Protein AF-A0AAI8MHH3-F1 (afdb_monomer)

Structure (mmCIF, N/CA/C/O backbone):
data_AF-A0AAI8MHH3-F1
#
_entry.id   AF-A0AAI8MHH3-F1
#
loop_
_atom_site.group_PDB
_atom_site.id
_atom_site.type_symbol
_atom_site.label_atom_id
_atom_site.label_alt_id
_atom_site.label_comp_id
_atom_site.label_asym_id
_atom_site.label_entity_id
_atom_site.label_seq_id
_atom_site.pdbx_PDB_ins_code
_atom_site.Cartn_x
_atom_site.Cartn_y
_atom_site.Cartn_z
_atom_site.occupancy
_atom_site.B_iso_or_equiv
_atom_site.auth_seq_id
_atom_site.auth_comp_id
_atom_site.auth_asym_id
_atom_site.auth_atom_id
_atom_site.pdbx_PDB_model_num
ATOM 1 N N . MET A 1 1 ? -25.253 -2.121 7.737 1.00 62.31 1 MET A N 1
ATOM 2 C CA . MET A 1 1 ? -24.978 -0.733 7.281 1.00 62.31 1 MET A CA 1
ATOM 3 C C . MET A 1 1 ? -23.595 -0.193 7.660 1.00 62.31 1 MET A C 1
ATOM 5 O O . MET A 1 1 ? -22.975 0.413 6.798 1.00 62.31 1 MET A O 1
ATOM 9 N N . GLN A 1 2 ? -23.085 -0.382 8.887 1.00 77.31 2 GLN A N 1
ATOM 10 C CA . GLN A 1 2 ? -21.772 0.170 9.292 1.00 77.31 2 GLN A CA 1
ATOM 11 C C . GLN A 1 2 ? -20.592 -0.365 8.458 1.00 77.31 2 GLN A C 1
ATOM 13 O O . GLN A 1 2 ? -19.696 0.397 8.117 1.00 77.31 2 GLN A O 1
ATOM 18 N N . LEU A 1 3 ? -20.639 -1.639 8.055 1.00 78.00 3 LEU A N 1
ATOM 19 C CA . LEU A 1 3 ? -19.579 -2.285 7.273 1.00 78.00 3 LEU A CA 1
ATOM 20 C C . LEU A 1 3 ? -19.432 -1.720 5.851 1.00 78.00 3 LEU A C 1
ATOM 22 O O . LEU A 1 3 ? -18.322 -1.456 5.417 1.00 78.00 3 LEU A O 1
ATOM 26 N N . ILE A 1 4 ? -20.544 -1.475 5.149 1.00 84.88 4 ILE A N 1
ATOM 27 C CA . ILE A 1 4 ? -20.525 -0.879 3.799 1.00 84.88 4 ILE A CA 1
ATOM 28 C C . ILE A 1 4 ? -19.966 0.547 3.864 1.00 84.88 4 ILE A C 1
ATOM 30 O O . ILE A 1 4 ? -19.094 0.905 3.080 1.00 84.88 4 ILE A O 1
ATOM 34 N N . LYS A 1 5 ? -20.400 1.338 4.858 1.00 86.38 5 LYS A N 1
ATOM 35 C CA . LYS A 1 5 ? -19.846 2.679 5.106 1.00 86.38 5 LYS A CA 1
ATOM 36 C C . LYS A 1 5 ? -18.343 2.622 5.392 1.00 86.38 5 LYS A C 1
ATOM 38 O O . LYS A 1 5 ? -17.602 3.448 4.870 1.00 86.38 5 LYS A O 1
ATOM 43 N N . TYR A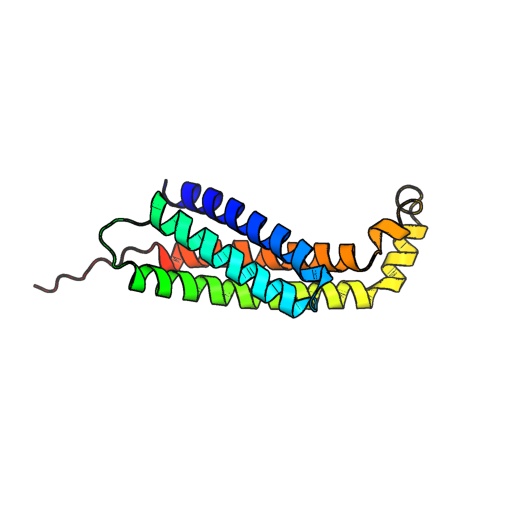 1 6 ? -17.903 1.636 6.176 1.00 87.44 6 TYR A N 1
ATOM 44 C CA . TYR A 1 6 ? -16.486 1.403 6.445 1.00 87.44 6 TYR A CA 1
ATOM 45 C C . TYR A 1 6 ? -15.699 1.083 5.184 1.00 87.44 6 TYR A C 1
ATOM 47 O O . TYR A 1 6 ? -14.675 1.710 4.957 1.00 87.44 6 TYR A O 1
ATOM 55 N N . VAL A 1 7 ? -16.192 0.180 4.337 1.00 90.62 7 VAL A N 1
ATOM 56 C CA . VAL A 1 7 ? -15.526 -0.158 3.075 1.00 90.62 7 VAL A CA 1
ATOM 57 C C . VAL A 1 7 ? -15.359 1.084 2.197 1.00 90.62 7 VAL A C 1
ATOM 59 O O . VAL A 1 7 ? -14.252 1.334 1.733 1.00 90.62 7 VAL A O 1
ATOM 62 N N . CYS A 1 8 ? -16.393 1.920 2.039 1.00 92.75 8 CYS A N 1
ATOM 63 C CA . CYS A 1 8 ? -16.281 3.160 1.260 1.00 92.75 8 CYS A CA 1
ATOM 64 C C . CYS A 1 8 ? -15.239 4.134 1.838 1.00 92.75 8 CYS A C 1
ATOM 66 O O . CYS A 1 8 ? -14.432 4.696 1.100 1.00 92.75 8 CYS A O 1
ATOM 68 N N . VAL A 1 9 ? -15.236 4.320 3.160 1.00 93.62 9 VAL A N 1
ATOM 69 C CA . VAL A 1 9 ? -14.263 5.180 3.851 1.00 93.62 9 VAL A CA 1
ATOM 70 C C . VAL A 1 9 ? -12.839 4.632 3.718 1.00 93.62 9 VAL A C 1
ATOM 72 O O . VAL A 1 9 ? -11.907 5.382 3.427 1.00 93.62 9 VAL A O 1
ATOM 75 N N . ALA A 1 10 ? -12.672 3.322 3.877 1.00 93.38 10 ALA A N 1
ATOM 76 C CA . ALA A 1 10 ? -11.386 2.655 3.767 1.00 93.38 10 ALA A CA 1
ATOM 77 C C . ALA A 1 10 ? -10.847 2.704 2.327 1.00 93.38 10 ALA A C 1
ATOM 79 O O . ALA A 1 10 ? -9.644 2.865 2.147 1.00 93.38 10 ALA A O 1
ATOM 80 N N . PHE A 1 11 ? -11.712 2.642 1.308 1.00 95.06 11 PHE A N 1
ATOM 81 C CA . PHE A 1 11 ? -11.315 2.862 -0.087 1.00 95.06 11 PHE A CA 1
ATOM 82 C C . PHE A 1 11 ? -10.775 4.275 -0.317 1.00 95.06 11 PHE A C 1
ATOM 84 O O . PHE A 1 11 ? -9.732 4.433 -0.944 1.00 95.06 11 PHE A O 1
ATOM 91 N N . LEU A 1 12 ? -11.428 5.305 0.229 1.00 96.25 12 LEU A N 1
ATOM 92 C CA . LEU A 1 12 ? -10.924 6.676 0.125 1.00 96.25 12 LEU A CA 1
ATOM 93 C C . LEU A 1 12 ? -9.550 6.824 0.799 1.00 96.25 12 LEU A C 1
ATOM 95 O O . LEU A 1 12 ? -8.634 7.418 0.233 1.00 96.25 12 LEU A O 1
ATOM 99 N N . ALA A 1 13 ? -9.376 6.228 1.978 1.00 96.69 13 ALA A N 1
ATOM 100 C CA . ALA A 1 13 ? -8.088 6.195 2.662 1.00 96.69 13 ALA A CA 1
ATOM 101 C C . ALA A 1 13 ? -7.008 5.415 1.889 1.00 96.69 13 ALA A C 1
ATOM 103 O O . ALA A 1 13 ? -5.839 5.800 1.902 1.00 96.69 13 ALA A O 1
ATOM 104 N N . LEU A 1 14 ? -7.393 4.344 1.191 1.00 96.12 14 LEU A N 1
ATOM 105 C CA . LEU A 1 14 ? -6.512 3.586 0.306 1.00 96.12 14 LEU A CA 1
ATOM 106 C C . LEU A 1 14 ? -6.024 4.451 -0.863 1.00 96.12 14 LEU A C 1
ATOM 108 O O . LEU A 1 14 ? -4.837 4.420 -1.170 1.00 96.12 14 LEU A O 1
ATOM 112 N N . PHE A 1 15 ? -6.880 5.286 -1.458 1.00 96.94 15 PHE A N 1
ATOM 113 C CA . PHE A 1 15 ? -6.437 6.249 -2.473 1.00 96.94 15 PHE A CA 1
ATOM 114 C C . PHE A 1 15 ? -5.450 7.271 -1.915 1.00 96.94 15 PHE A C 1
ATOM 116 O O . PHE A 1 15 ? -4.426 7.526 -2.545 1.00 96.94 15 PHE A O 1
ATOM 123 N N . VAL A 1 16 ? -5.708 7.813 -0.719 1.00 97.94 16 VAL A N 1
ATOM 124 C CA . VAL A 1 16 ? -4.757 8.719 -0.056 1.00 97.94 16 VAL A CA 1
ATOM 125 C C . VAL A 1 16 ? -3.408 8.035 0.137 1.00 97.94 16 VAL A C 1
ATOM 127 O O . VAL A 1 16 ? -2.384 8.650 -0.140 1.00 97.94 16 VAL A O 1
ATOM 130 N N . ASN A 1 17 ? -3.395 6.768 0.551 1.00 98.00 17 ASN A N 1
ATOM 131 C CA . ASN A 1 17 ? -2.176 5.974 0.677 1.00 98.00 17 ASN A CA 1
ATOM 132 C C . ASN A 1 17 ? -1.450 5.844 -0.677 1.00 98.00 17 ASN A C 1
ATOM 134 O O . ASN A 1 17 ? -0.311 6.288 -0.795 1.00 98.00 17 ASN A O 1
ATOM 138 N N . LEU A 1 18 ? -2.122 5.354 -1.726 1.00 97.50 18 LEU A N 1
ATOM 139 C CA . LEU A 1 18 ? -1.513 5.169 -3.052 1.00 97.50 18 LEU A CA 1
ATOM 140 C C . LEU A 1 18 ? -0.933 6.473 -3.626 1.00 97.50 18 LEU A C 1
ATOM 142 O O . LEU A 1 18 ? 0.201 6.492 -4.111 1.00 97.50 18 LEU A O 1
ATOM 146 N N . ILE A 1 19 ? -1.693 7.568 -3.543 1.00 97.81 19 ILE A N 1
ATOM 147 C CA . ILE A 1 19 ? -1.274 8.888 -4.032 1.00 97.81 19 ILE A CA 1
ATOM 148 C C . ILE A 1 19 ? -0.091 9.398 -3.208 1.00 97.81 19 ILE A C 1
ATOM 150 O O . ILE A 1 19 ? 0.921 9.818 -3.767 1.00 97.81 19 ILE A O 1
ATOM 154 N N . SER A 1 20 ? -0.177 9.306 -1.879 1.00 98.00 20 SER A N 1
ATOM 155 C CA . SER A 1 20 ? 0.906 9.729 -0.985 1.00 98.00 20 SER A CA 1
ATOM 156 C C . SER A 1 20 ? 2.190 8.957 -1.276 1.00 98.00 20 SER A C 1
ATOM 158 O O . SER A 1 20 ? 3.259 9.557 -1.365 1.00 98.00 20 SER A O 1
ATOM 160 N N . ARG A 1 21 ? 2.103 7.638 -1.498 1.00 97.62 21 ARG A N 1
ATOM 161 C CA . ARG A 1 21 ? 3.260 6.805 -1.841 1.00 97.62 21 ARG A CA 1
ATOM 162 C C . ARG A 1 21 ? 3.886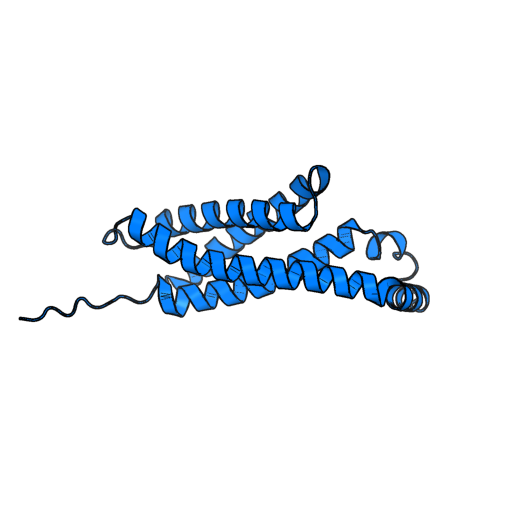 7.226 -3.164 1.00 97.62 21 ARG A C 1
ATOM 164 O O . ARG A 1 21 ? 5.111 7.257 -3.258 1.00 97.62 21 ARG A O 1
ATOM 171 N N . HIS A 1 22 ? 3.071 7.547 -4.171 1.00 96.00 22 HIS A N 1
ATOM 172 C CA . HIS A 1 22 ? 3.565 8.034 -5.458 1.00 96.00 22 HIS A CA 1
ATOM 173 C C . HIS A 1 22 ? 4.425 9.295 -5.281 1.00 96.00 22 HIS A C 1
ATOM 175 O O . HIS A 1 22 ? 5.578 9.296 -5.706 1.00 96.00 22 HIS A O 1
ATOM 181 N N . PHE A 1 23 ? 3.930 10.307 -4.562 1.00 97.06 23 PHE A N 1
ATOM 182 C CA . PHE A 1 23 ? 4.698 11.529 -4.292 1.00 97.06 23 PHE A CA 1
ATOM 183 C C . PHE A 1 23 ? 5.936 11.281 -3.419 1.00 97.06 23 PHE A C 1
ATOM 185 O O . PHE A 1 23 ? 7.019 11.777 -3.716 1.00 97.06 23 PHE A O 1
ATOM 192 N N . LEU A 1 24 ? 5.817 10.468 -2.369 1.00 97.00 24 LEU A N 1
ATOM 193 C CA . LEU A 1 24 ? 6.947 10.133 -1.497 1.00 97.00 24 LEU A CA 1
ATOM 194 C C . LEU A 1 24 ? 8.059 9.386 -2.241 1.00 97.00 24 LEU A C 1
ATOM 196 O O . LEU A 1 24 ? 9.230 9.522 -1.893 1.00 97.00 24 LEU A O 1
ATOM 200 N N . SER A 1 25 ? 7.720 8.636 -3.292 1.00 95.44 25 SER A N 1
ATOM 201 C CA . SER A 1 25 ? 8.696 7.879 -4.081 1.00 95.44 25 SER A CA 1
ATOM 202 C C . SER A 1 25 ? 9.729 8.746 -4.812 1.00 95.44 25 SER A C 1
ATOM 204 O O . SER A 1 25 ? 10.717 8.198 -5.306 1.00 95.44 25 SER A O 1
ATOM 206 N N . PHE A 1 26 ? 9.516 10.064 -4.896 1.00 95.19 26 PHE A N 1
ATOM 207 C CA . PHE A 1 26 ? 10.491 11.011 -5.442 1.00 95.19 26 PHE A CA 1
ATOM 208 C C . PHE A 1 26 ? 11.567 11.421 -4.431 1.00 95.19 26 PHE A C 1
ATOM 210 O O . PHE A 1 26 ? 12.632 11.871 -4.838 1.00 95.19 26 PHE A O 1
ATOM 217 N N . TYR A 1 27 ? 11.310 11.255 -3.131 1.00 97.00 27 TYR A N 1
ATOM 218 C CA . TYR A 1 27 ? 12.161 11.804 -2.071 1.00 97.00 27 TYR A CA 1
ATOM 219 C C . TYR A 1 27 ? 12.809 10.733 -1.194 1.00 97.00 27 TYR A C 1
ATOM 221 O O . TYR A 1 27 ? 13.882 10.961 -0.643 1.00 97.00 27 TYR A O 1
ATOM 229 N N . ILE A 1 28 ? 12.161 9.577 -1.030 1.00 97.12 28 ILE A N 1
ATOM 230 C CA . ILE A 1 28 ? 12.587 8.542 -0.079 1.00 97.12 28 ILE A CA 1
ATOM 231 C C . ILE A 1 28 ? 12.525 7.133 -0.677 1.00 97.12 28 ILE A C 1
ATOM 233 O O . ILE A 1 28 ? 11.923 6.899 -1.727 1.00 97.12 28 ILE A O 1
ATOM 237 N N . SER A 1 29 ? 13.154 6.179 0.016 1.00 97.25 29 SER A N 1
ATOM 238 C CA . SER A 1 29 ? 13.214 4.774 -0.399 1.00 97.25 29 SER A CA 1
ATOM 239 C C . SER A 1 29 ? 11.832 4.114 -0.457 1.00 97.25 29 SER A C 1
ATOM 241 O O . SER A 1 29 ? 10.883 4.544 0.205 1.00 97.25 29 SER A O 1
ATOM 243 N N . PHE A 1 30 ? 11.731 3.023 -1.226 1.00 97.06 30 PHE A N 1
ATOM 244 C CA . PHE A 1 30 ? 10.492 2.265 -1.408 1.00 97.06 30 PHE A CA 1
ATOM 245 C C . PHE A 1 30 ? 9.825 1.917 -0.070 1.00 97.06 30 PHE A C 1
ATOM 247 O O . PHE A 1 30 ? 8.707 2.361 0.184 1.00 97.06 30 PHE A O 1
ATOM 254 N N . SER A 1 31 ? 10.528 1.215 0.819 1.00 97.38 31 SER A N 1
ATOM 255 C CA . SER A 1 31 ? 9.986 0.772 2.109 1.00 97.38 31 SER A CA 1
ATOM 256 C C . SER A 1 31 ? 9.520 1.939 2.982 1.00 97.38 31 SER A C 1
ATOM 258 O O . SER A 1 31 ? 8.401 1.912 3.493 1.00 97.38 31 SER A O 1
ATOM 260 N N . SER A 1 32 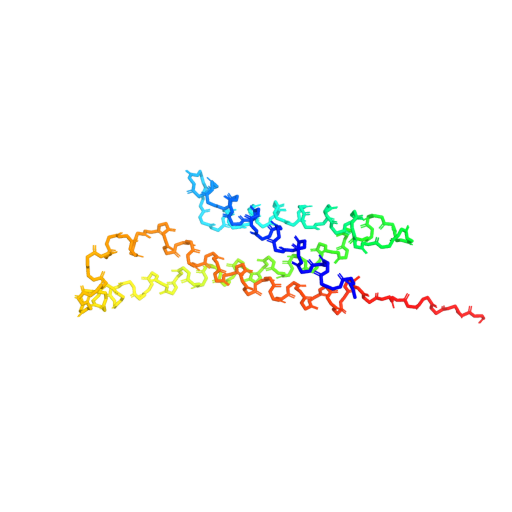? 10.324 3.002 3.098 1.00 97.56 32 SER A N 1
ATOM 261 C CA . SER A 1 32 ? 9.953 4.194 3.869 1.00 97.56 32 SER A CA 1
ATOM 262 C C . SER A 1 32 ? 8.734 4.900 3.271 1.00 97.56 32 SER A C 1
ATOM 264 O O . SER A 1 32 ? 7.847 5.323 4.012 1.00 97.56 32 SER A O 1
ATOM 266 N N . SER A 1 33 ? 8.638 4.968 1.936 1.00 97.81 33 SER A N 1
ATOM 267 C CA . SER A 1 33 ? 7.474 5.536 1.245 1.00 97.81 33 SER A CA 1
ATOM 268 C C . SER A 1 33 ? 6.191 4.756 1.533 1.00 97.81 33 SER A C 1
ATOM 270 O O . SER A 1 33 ? 5.160 5.375 1.780 1.00 97.81 33 SER A O 1
ATOM 272 N N . VAL A 1 34 ? 6.257 3.419 1.582 1.00 98.00 34 VAL A N 1
ATOM 273 C CA . VAL A 1 34 ? 5.111 2.558 1.917 1.00 98.00 34 VAL A CA 1
ATOM 274 C C . VAL A 1 34 ? 4.652 2.801 3.355 1.00 98.00 34 VAL A C 1
ATOM 276 O O . VAL A 1 34 ? 3.457 2.968 3.591 1.00 98.00 34 VAL A O 1
ATOM 279 N N . ILE A 1 35 ? 5.588 2.864 4.308 1.00 98.38 35 ILE A N 1
ATOM 280 C CA . ILE A 1 35 ? 5.272 3.079 5.728 1.00 98.38 35 ILE A CA 1
ATOM 281 C C . ILE A 1 35 ? 4.588 4.435 5.932 1.00 98.38 35 ILE A C 1
ATOM 283 O O . ILE A 1 35 ? 3.507 4.499 6.516 1.00 98.38 35 ILE A O 1
ATOM 287 N N . ILE A 1 36 ? 5.184 5.518 5.426 1.00 98.25 36 ILE A N 1
ATOM 288 C CA . ILE A 1 36 ? 4.656 6.874 5.631 1.00 98.25 36 ILE A CA 1
ATOM 289 C C . ILE A 1 36 ? 3.308 7.048 4.920 1.00 98.25 36 ILE A C 1
ATOM 291 O O . ILE A 1 36 ? 2.366 7.571 5.515 1.00 98.25 36 ILE A O 1
ATOM 295 N N . ALA A 1 37 ? 3.175 6.559 3.685 1.00 98.06 37 ALA A N 1
ATOM 296 C CA . ALA A 1 37 ? 1.913 6.608 2.950 1.00 98.06 37 ALA A CA 1
ATOM 297 C C . ALA A 1 37 ? 0.780 5.866 3.671 1.00 98.06 37 ALA A C 1
ATOM 299 O O . ALA A 1 37 ? -0.355 6.346 3.731 1.00 98.06 37 ALA A O 1
ATOM 300 N N . TYR A 1 38 ? 1.094 4.722 4.276 1.00 97.94 38 TYR A N 1
ATOM 301 C CA . TYR A 1 38 ? 0.135 3.968 5.065 1.00 97.94 38 TYR A CA 1
ATOM 302 C C . TYR A 1 38 ? -0.280 4.702 6.336 1.00 97.94 38 TYR A C 1
ATOM 304 O O . TYR A 1 38 ? -1.467 4.729 6.653 1.00 97.94 38 TYR A O 1
ATOM 312 N N . ILE A 1 39 ? 0.660 5.336 7.041 1.00 98.00 39 ILE A N 1
ATOM 313 C CA . ILE A 1 39 ? 0.347 6.154 8.219 1.00 98.00 39 ILE A CA 1
ATOM 314 C C . ILE A 1 39 ? -0.606 7.298 7.840 1.00 98.00 39 ILE A C 1
ATOM 316 O O . ILE A 1 39 ? -1.606 7.512 8.527 1.00 98.00 39 ILE A O 1
ATOM 320 N N . LEU A 1 40 ? -0.361 7.988 6.722 1.00 98.19 40 LEU A N 1
ATOM 321 C CA . LEU A 1 40 ? -1.255 9.039 6.221 1.00 98.19 40 LEU A CA 1
ATOM 322 C C . LEU A 1 40 ? -2.657 8.496 5.908 1.00 98.19 40 LEU A C 1
ATOM 324 O O . LEU A 1 40 ? -3.658 9.049 6.370 1.00 98.19 40 LEU A O 1
ATOM 328 N N . GLY A 1 41 ? -2.733 7.373 5.187 1.00 97.69 41 GLY A N 1
ATOM 329 C CA . GLY A 1 41 ? -3.996 6.688 4.912 1.00 97.69 41 GLY A CA 1
ATOM 330 C C . GLY A 1 41 ? -4.731 6.276 6.192 1.00 97.69 41 GLY A C 1
ATOM 331 O O . GLY A 1 41 ? -5.939 6.470 6.298 1.00 97.69 41 GLY A O 1
ATOM 332 N N . HIS A 1 42 ? -4.015 5.777 7.201 1.00 97.00 42 HIS A N 1
ATOM 333 C CA . HIS A 1 42 ? -4.577 5.398 8.501 1.00 97.00 42 HIS A CA 1
ATOM 334 C C . HIS A 1 42 ? -5.241 6.574 9.216 1.00 97.00 42 HIS A C 1
ATOM 336 O O . HIS A 1 42 ? -6.377 6.445 9.675 1.00 97.00 42 HIS A O 1
ATOM 342 N N . PHE A 1 43 ? -4.581 7.734 9.268 1.00 97.75 43 PHE A N 1
ATOM 343 C CA . PHE A 1 43 ? -5.166 8.928 9.881 1.00 97.75 43 PHE A CA 1
ATOM 344 C C . PHE A 1 4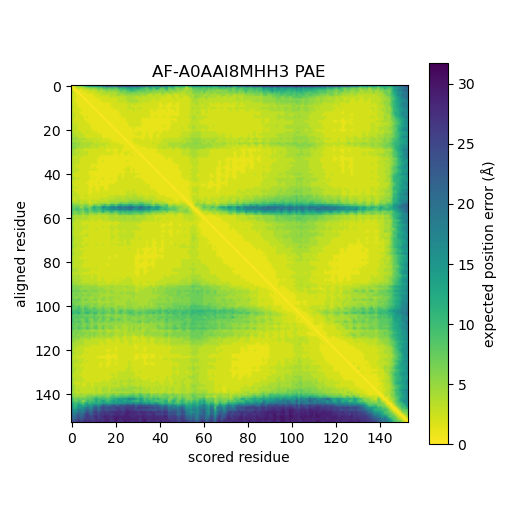3 ? -6.440 9.374 9.164 1.00 97.75 43 PHE A C 1
ATOM 346 O O . PHE A 1 43 ? -7.435 9.669 9.829 1.00 97.75 43 PHE A O 1
ATOM 353 N N . VAL A 1 44 ? -6.453 9.356 7.827 1.00 97.56 44 VAL A N 1
ATOM 354 C CA . VAL A 1 44 ? -7.662 9.659 7.047 1.00 97.56 44 VAL A CA 1
ATOM 355 C C . VAL A 1 44 ? -8.765 8.635 7.320 1.00 97.56 44 VAL A C 1
ATOM 357 O O . VAL A 1 44 ? -9.903 9.018 7.598 1.00 97.56 44 VAL A O 1
ATOM 360 N N . ASN A 1 45 ? -8.433 7.341 7.313 1.00 95.88 45 ASN A N 1
ATOM 361 C CA . ASN A 1 45 ? -9.386 6.264 7.573 1.00 95.88 45 ASN A CA 1
ATOM 362 C C . ASN A 1 45 ? -10.020 6.410 8.960 1.00 95.88 45 ASN A C 1
ATOM 364 O O . ASN A 1 45 ? -11.241 6.328 9.108 1.00 95.88 45 ASN A O 1
ATOM 368 N N . PHE A 1 46 ? -9.199 6.679 9.977 1.00 95.12 46 PHE A N 1
ATOM 369 C CA . PHE A 1 46 ? -9.667 6.896 11.337 1.00 95.12 46 PHE A CA 1
ATOM 370 C C . PHE A 1 46 ? -10.526 8.156 11.447 1.00 95.12 46 PHE A C 1
ATOM 372 O O . PHE A 1 46 ? -11.611 8.082 12.014 1.00 95.12 46 PHE A O 1
ATOM 379 N N . ALA A 1 47 ? -10.092 9.294 10.897 1.00 95.44 47 ALA A N 1
ATOM 380 C CA . ALA A 1 47 ? -10.830 10.555 10.985 1.00 95.44 47 ALA A CA 1
ATOM 381 C C . ALA A 1 47 ? -12.232 10.440 10.367 1.00 95.44 47 ALA A C 1
ATOM 383 O O . ALA A 1 47 ? -13.232 10.845 10.966 1.00 95.44 47 ALA A O 1
ATOM 384 N N . LEU A 1 48 ? -12.322 9.817 9.191 1.00 94.62 48 LEU A N 1
ATOM 385 C CA . LEU A 1 48 ? -13.590 9.560 8.517 1.00 94.62 48 LEU A CA 1
ATOM 386 C C . LEU A 1 48 ? -14.435 8.522 9.266 1.00 94.62 48 LEU A C 1
ATOM 388 O O . LEU A 1 48 ? -15.639 8.715 9.433 1.00 94.62 48 LEU A O 1
ATOM 392 N N . SER A 1 49 ? -13.821 7.451 9.774 1.00 92.31 49 SER A N 1
ATOM 393 C CA . SER A 1 49 ? -14.527 6.428 10.555 1.00 92.31 49 SER A CA 1
ATOM 394 C C . SER A 1 49 ? -15.079 6.989 11.867 1.00 92.31 49 SER A C 1
ATOM 396 O O . SER A 1 49 ? -16.229 6.722 12.218 1.00 92.31 49 SER A O 1
ATOM 398 N N . ALA A 1 50 ? -14.309 7.829 12.556 1.00 91.19 50 ALA A N 1
ATOM 399 C CA . ALA A 1 50 ? -14.727 8.514 13.771 1.00 91.19 50 ALA A CA 1
ATOM 400 C C . ALA A 1 50 ? -15.908 9.457 13.522 1.00 91.19 50 ALA A C 1
ATOM 402 O O . ALA A 1 50 ? -16.802 9.551 14.360 1.00 91.19 50 ALA A O 1
ATOM 403 N N . ARG A 1 51 ? -15.945 10.115 12.356 1.00 91.00 51 ARG A N 1
ATOM 404 C CA . ARG A 1 51 ? -17.026 11.034 11.985 1.00 91.00 51 ARG A CA 1
ATOM 405 C C . ARG A 1 51 ? -18.300 10.325 11.524 1.00 91.00 51 ARG A C 1
ATOM 407 O O . ARG A 1 51 ? -19.390 10.771 11.869 1.00 91.00 51 ARG A O 1
ATOM 414 N N . TYR A 1 52 ? -18.179 9.263 10.726 1.00 89.69 52 TYR A N 1
ATOM 415 C CA . TYR A 1 52 ? -19.316 8.699 9.983 1.00 89.69 52 TYR A CA 1
ATOM 416 C C . TYR A 1 52 ? -19.765 7.304 10.431 1.00 89.69 52 TYR A C 1
ATOM 418 O O . TYR A 1 52 ? -20.858 6.870 10.053 1.00 89.69 52 TYR A O 1
ATOM 426 N N . ILE A 1 53 ? -18.942 6.579 11.194 1.00 87.88 53 ILE A N 1
ATOM 427 C CA . ILE A 1 53 ? -19.156 5.150 11.478 1.00 87.88 53 ILE A CA 1
ATOM 428 C C . ILE A 1 53 ? -19.249 4.883 12.977 1.00 87.88 53 ILE A C 1
ATOM 430 O O . ILE A 1 53 ? -20.141 4.149 13.411 1.00 87.88 53 ILE A O 1
ATOM 434 N N . PHE A 1 54 ? -18.337 5.444 13.771 1.00 84.94 54 PHE A N 1
ATOM 435 C CA . PHE A 1 54 ? -18.287 5.169 15.201 1.00 84.94 54 PHE A CA 1
ATOM 436 C C . PHE A 1 54 ? -19.487 5.768 15.935 1.00 84.94 54 PHE A C 1
ATOM 438 O O . PHE A 1 54 ? -19.982 6.850 15.629 1.00 84.94 54 PHE A O 1
ATOM 445 N N . SER A 1 55 ? -19.970 5.029 16.931 1.00 78.94 55 SER A N 1
ATOM 446 C CA . SER A 1 55 ? -21.052 5.482 17.805 1.00 78.94 55 SER A CA 1
ATOM 447 C C . SER A 1 55 ? -20.504 6.429 18.873 1.00 78.94 55 SER A C 1
ATOM 449 O O . SER A 1 55 ? -19.411 6.204 19.388 1.00 78.94 55 SER A O 1
ATOM 451 N N . ARG A 1 56 ? -21.287 7.442 19.268 1.00 75.88 56 ARG A N 1
ATOM 452 C CA . ARG A 1 56 ? -20.885 8.479 20.245 1.00 75.88 56 ARG A CA 1
ATOM 453 C C . ARG A 1 56 ? -20.572 7.963 21.662 1.00 75.88 56 ARG A C 1
ATOM 455 O O . ARG A 1 56 ? -20.069 8.719 22.479 1.00 75.88 56 ARG A O 1
ATOM 462 N N . ASN A 1 57 ? -20.835 6.688 21.948 1.00 78.38 57 ASN A N 1
ATOM 463 C CA . ASN A 1 57 ? -20.753 6.117 23.296 1.00 78.38 57 ASN A CA 1
ATOM 464 C C . ASN A 1 57 ? -19.363 5.554 23.665 1.00 78.38 57 ASN A C 1
ATOM 466 O O . ASN A 1 57 ? -19.214 4.973 24.736 1.00 78.38 57 ASN A O 1
ATOM 470 N N . ILE A 1 58 ? -18.352 5.672 22.796 1.00 78.81 58 ILE A N 1
ATOM 471 C CA . ILE A 1 58 ? -16.979 5.198 23.054 1.00 78.81 58 ILE A CA 1
ATOM 472 C C . ILE A 1 58 ? -16.039 6.404 23.103 1.00 78.81 58 ILE A C 1
ATOM 474 O O . ILE A 1 58 ? -16.142 7.306 22.274 1.00 78.81 58 ILE A O 1
ATOM 478 N N . SER A 1 59 ? -15.090 6.411 24.045 1.00 89.31 59 SER A N 1
ATOM 479 C CA . SER A 1 59 ? -14.064 7.453 24.095 1.00 89.31 59 SER A CA 1
ATOM 480 C C . SER A 1 59 ? -13.196 7.430 22.831 1.00 89.31 59 SER A C 1
ATOM 482 O O . SER A 1 59 ? -12.724 6.376 22.394 1.00 89.31 59 SER A O 1
ATOM 484 N N . LEU A 1 60 ? -12.948 8.607 22.247 1.00 89.81 60 LEU A N 1
ATOM 485 C CA . LEU A 1 60 ? -12.201 8.732 20.990 1.00 89.81 60 LEU A CA 1
ATOM 486 C C . LEU A 1 60 ? -10.800 8.106 21.086 1.00 89.81 60 LEU A C 1
ATOM 488 O O . LEU A 1 60 ? -10.349 7.449 20.151 1.00 89.81 60 LEU A O 1
ATOM 492 N N . ARG A 1 61 ? -10.144 8.238 22.248 1.00 91.56 61 ARG A N 1
ATOM 493 C CA . ARG A 1 61 ? -8.831 7.636 22.521 1.00 91.56 61 ARG A CA 1
ATOM 494 C C . ARG A 1 61 ? -8.868 6.108 22.454 1.00 91.56 61 ARG A C 1
ATOM 496 O O . ARG A 1 61 ? -8.000 5.509 21.828 1.00 91.56 61 ARG A O 1
ATOM 503 N N . LEU A 1 62 ? -9.868 5.470 23.066 1.00 88.19 62 LEU A N 1
ATOM 504 C CA . LEU A 1 62 ? -9.991 4.011 23.036 1.00 88.19 62 LEU A CA 1
ATOM 505 C C . LEU A 1 62 ? -10.343 3.512 21.630 1.00 88.19 62 LEU A C 1
ATOM 507 O O . LEU A 1 62 ? -9.794 2.503 21.186 1.00 88.19 62 LEU A O 1
ATOM 511 N N . ALA A 1 63 ? -11.213 4.237 20.920 1.00 90.00 63 ALA A N 1
ATOM 512 C CA . ALA A 1 63 ? -11.517 3.955 19.521 1.00 90.00 63 ALA A CA 1
ATOM 513 C 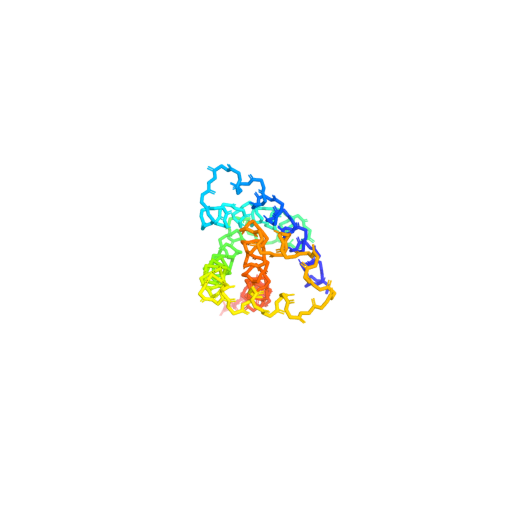C . ALA A 1 63 ? -10.249 4.031 18.655 1.00 90.00 63 ALA A C 1
ATOM 515 O O . ALA A 1 63 ? -9.986 3.107 17.890 1.00 90.00 63 ALA A O 1
ATOM 516 N N . PHE A 1 64 ? -9.421 5.068 18.832 1.00 93.12 64 PHE A N 1
ATOM 517 C CA . PHE A 1 64 ? -8.157 5.230 18.110 1.00 93.12 64 PHE A CA 1
ATOM 518 C C . PHE A 1 64 ? -7.172 4.097 18.376 1.00 93.12 64 PHE A C 1
ATOM 520 O O . PHE A 1 64 ? -6.621 3.549 17.426 1.00 93.12 64 PHE A O 1
ATOM 527 N N . ILE A 1 65 ? -6.971 3.710 19.638 1.00 92.62 65 ILE A N 1
ATOM 528 C CA . ILE A 1 65 ? -6.036 2.633 19.994 1.00 92.62 65 ILE A CA 1
ATOM 529 C C . ILE A 1 65 ? -6.477 1.314 19.355 1.00 92.62 65 ILE A C 1
ATOM 531 O O . ILE A 1 65 ? -5.690 0.668 18.668 1.00 92.62 65 ILE A O 1
ATOM 535 N N . ARG A 1 66 ? -7.752 0.934 19.512 1.00 90.00 66 ARG A N 1
ATOM 536 C CA . ARG A 1 66 ? -8.286 -0.312 18.933 1.00 90.00 66 ARG A CA 1
ATOM 537 C C . ARG A 1 66 ? -8.208 -0.317 17.412 1.00 90.00 66 ARG A C 1
ATOM 539 O O . ARG A 1 66 ? -7.896 -1.345 16.821 1.00 90.00 66 ARG A O 1
ATOM 546 N N . PHE A 1 67 ? -8.497 0.824 16.793 1.00 92.12 67 PHE A N 1
ATOM 547 C CA . PHE A 1 67 ? -8.410 0.982 15.349 1.00 92.12 67 PHE A CA 1
ATOM 548 C C . PHE A 1 67 ? -6.954 0.893 14.865 1.00 92.12 67 PHE A C 1
ATOM 550 O O . PHE A 1 67 ? -6.665 0.215 13.884 1.00 92.12 67 PHE A O 1
ATOM 557 N N . SER A 1 68 ? -6.023 1.506 15.597 1.00 95.38 68 SER A N 1
ATOM 558 C CA . SER A 1 68 ? -4.598 1.536 15.253 1.00 95.38 68 SER A CA 1
ATOM 559 C C . SER A 1 68 ? -3.898 0.197 15.443 1.00 95.38 68 SER A C 1
ATOM 561 O O . SER A 1 68 ? -3.006 -0.109 14.666 1.00 95.38 68 SER A O 1
ATOM 563 N N . ILE A 1 69 ? -4.308 -0.631 16.409 1.00 94.81 69 ILE A N 1
ATOM 564 C CA . ILE A 1 69 ? -3.755 -1.988 16.571 1.00 94.81 69 ILE A CA 1
ATOM 565 C C . ILE A 1 69 ? -4.045 -2.839 15.330 1.00 94.81 69 ILE A C 1
ATOM 567 O O . ILE A 1 69 ? -3.142 -3.479 14.794 1.00 94.81 69 ILE A O 1
ATOM 571 N N . VAL A 1 70 ? -5.288 -2.806 14.840 1.00 94.12 70 VAL A N 1
ATOM 572 C CA . VAL A 1 70 ? -5.666 -3.519 13.611 1.00 94.12 70 VAL A CA 1
ATOM 573 C C . VAL A 1 70 ? -4.895 -2.961 12.416 1.00 94.12 70 VAL A C 1
ATOM 575 O O . VAL A 1 70 ? -4.283 -3.724 11.672 1.00 94.12 70 VAL A O 1
ATOM 578 N N . ALA A 1 71 ? -4.854 -1.634 12.278 1.00 94.75 71 ALA A N 1
ATOM 579 C CA . ALA A 1 71 ? -4.147 -0.985 11.183 1.00 94.75 71 ALA A CA 1
ATOM 580 C C . ALA A 1 71 ? -2.636 -1.258 11.196 1.00 94.75 71 ALA A C 1
ATOM 582 O O . ALA A 1 71 ? -2.045 -1.391 10.128 1.00 94.75 71 ALA A O 1
ATOM 583 N N . LEU A 1 72 ? -2.005 -1.368 12.368 1.00 96.69 72 LEU A N 1
ATOM 584 C CA . LEU A 1 72 ? -0.590 -1.715 12.498 1.00 96.69 72 LEU A CA 1
ATOM 585 C C . LEU A 1 72 ? -0.319 -3.129 11.978 1.00 96.69 72 LEU A C 1
ATOM 587 O O . LEU A 1 72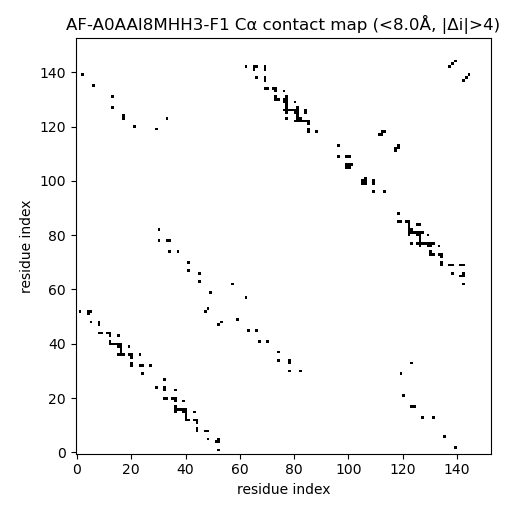 ? 0.650 -3.340 11.255 1.00 96.69 72 LEU A O 1
ATOM 591 N N . PHE A 1 73 ? -1.194 -4.087 12.283 1.00 96.38 73 PHE A N 1
ATOM 592 C CA . PHE A 1 73 ? -1.080 -5.433 11.728 1.00 96.38 73 PHE A CA 1
ATOM 593 C C . PHE A 1 73 ? -1.219 -5.425 10.198 1.00 96.38 73 PHE A C 1
ATOM 595 O O . PHE A 1 73 ? -0.403 -6.021 9.495 1.00 96.38 73 PHE A O 1
ATOM 602 N N . GLY A 1 74 ? -2.187 -4.670 9.668 1.00 96.44 74 GLY A N 1
ATOM 603 C CA . GLY A 1 74 ? -2.317 -4.464 8.225 1.00 96.44 74 GLY A CA 1
ATOM 604 C C . GLY A 1 74 ? -1.102 -3.780 7.593 1.00 96.44 74 GLY A C 1
ATOM 605 O O . GLY A 1 74 ? -0.737 -4.132 6.475 1.00 96.44 74 GLY A O 1
ATOM 606 N N . LEU A 1 75 ? -0.435 -2.860 8.304 1.00 97.19 75 LEU A N 1
ATOM 607 C CA . LEU A 1 75 ? 0.788 -2.199 7.840 1.00 97.19 75 LEU A CA 1
ATOM 608 C C . LEU A 1 75 ? 1.924 -3.207 7.700 1.00 97.19 75 LEU A C 1
ATOM 610 O O . LEU A 1 75 ? 2.602 -3.215 6.678 1.00 97.19 75 LEU A O 1
ATOM 614 N N . LEU A 1 76 ? 2.125 -4.062 8.704 1.00 98.12 76 LEU A N 1
ATOM 615 C CA . LEU A 1 76 ? 3.170 -5.084 8.665 1.00 98.12 76 LEU A CA 1
ATOM 616 C C . LEU A 1 76 ? 2.969 -6.032 7.479 1.00 98.12 76 LEU A C 1
ATOM 618 O O . LEU A 1 76 ? 3.917 -6.297 6.743 1.00 98.12 76 LEU A O 1
ATOM 622 N N . ILE A 1 77 ? 1.729 -6.469 7.246 1.00 98.12 77 ILE A N 1
ATOM 623 C CA . ILE A 1 77 ? 1.379 -7.301 6.089 1.00 98.12 77 ILE A CA 1
ATOM 624 C C . ILE A 1 77 ? 1.614 -6.541 4.784 1.00 98.12 77 ILE A C 1
ATOM 626 O O . ILE A 1 77 ? 2.266 -7.062 3.883 1.00 98.12 77 ILE A O 1
ATOM 630 N N . ALA A 1 78 ? 1.123 -5.305 4.680 1.00 97.94 78 ALA A N 1
ATOM 631 C CA . ALA A 1 78 ? 1.272 -4.508 3.471 1.00 97.94 78 ALA A CA 1
ATOM 632 C C . ALA A 1 78 ? 2.742 -4.249 3.137 1.00 97.94 78 ALA A C 1
ATOM 634 O O . ALA A 1 78 ? 3.128 -4.350 1.974 1.00 97.94 78 ALA A O 1
ATOM 635 N N . LEU A 1 79 ? 3.570 -3.954 4.140 1.00 98.31 79 LEU A N 1
ATOM 636 C CA . LEU A 1 79 ? 5.005 -3.754 3.975 1.00 98.31 79 LEU A CA 1
ATOM 637 C C . LEU A 1 79 ? 5.695 -5.049 3.547 1.00 98.31 79 LEU A C 1
ATOM 639 O O . LEU A 1 79 ? 6.423 -5.041 2.558 1.00 98.31 79 LEU A O 1
ATOM 643 N N . PHE A 1 80 ? 5.434 -6.154 4.250 1.00 98.44 80 PHE A N 1
ATOM 644 C CA . PHE A 1 80 ? 6.020 -7.455 3.941 1.00 98.44 80 PHE A CA 1
ATOM 645 C C . PHE A 1 80 ? 5.685 -7.895 2.513 1.00 98.44 80 PHE A C 1
ATOM 647 O O . PHE A 1 80 ? 6.582 -8.212 1.737 1.00 98.44 80 PHE A O 1
ATOM 654 N N . VAL A 1 81 ? 4.407 -7.833 2.131 1.00 98.62 81 VAL A N 1
ATOM 655 C CA . VAL A 1 81 ? 3.956 -8.201 0.784 1.00 98.62 81 VAL A CA 1
ATOM 656 C C . VAL A 1 81 ? 4.495 -7.226 -0.260 1.00 98.62 81 VAL A C 1
ATOM 658 O O . VAL A 1 81 ? 4.918 -7.674 -1.319 1.00 98.62 81 VAL A O 1
ATOM 661 N N . SER A 1 82 ? 4.548 -5.918 0.016 1.00 98.38 82 SER A N 1
ATOM 662 C CA . SER A 1 82 ? 5.110 -4.944 -0.935 1.00 98.38 82 SER A CA 1
ATOM 663 C C . SER A 1 82 ? 6.589 -5.212 -1.200 1.00 98.38 82 SER A C 1
ATOM 665 O O . SER A 1 82 ? 7.009 -5.298 -2.349 1.00 98.38 82 SER A O 1
ATOM 667 N N . VAL A 1 83 ? 7.390 -5.361 -0.144 1.00 98.25 83 VAL A N 1
ATOM 668 C CA . VAL A 1 83 ? 8.832 -5.612 -0.268 1.00 98.25 83 VAL A CA 1
ATOM 669 C C . VAL A 1 83 ? 9.085 -6.978 -0.901 1.00 98.25 83 VAL A C 1
ATOM 671 O O . VAL A 1 83 ? 9.891 -7.073 -1.822 1.00 98.25 83 VAL A O 1
ATOM 674 N N . GLY A 1 84 ? 8.353 -8.011 -0.479 1.00 98.31 84 GLY A N 1
ATOM 675 C CA . GLY A 1 84 ? 8.448 -9.352 -1.053 1.00 98.31 84 GLY A CA 1
ATOM 676 C C . GLY A 1 84 ? 8.058 -9.394 -2.531 1.00 98.31 84 GLY A C 1
ATOM 677 O O . GLY A 1 84 ? 8.754 -10.014 -3.327 1.00 98.31 84 GLY A O 1
ATOM 678 N N . THR A 1 85 ? 7.000 -8.681 -2.927 1.00 98.38 85 THR A N 1
ATOM 679 C CA . THR A 1 85 ? 6.579 -8.593 -4.336 1.00 98.38 85 THR A CA 1
ATOM 680 C C . THR A 1 85 ? 7.616 -7.853 -5.173 1.00 98.38 85 THR A C 1
ATOM 682 O O . THR A 1 85 ? 7.933 -8.296 -6.272 1.00 98.38 85 THR A O 1
ATOM 685 N N . LEU A 1 86 ? 8.183 -6.754 -4.664 1.00 98.12 86 LEU A N 1
ATOM 686 C CA . LEU A 1 86 ? 9.239 -6.032 -5.375 1.00 98.12 86 LEU A CA 1
ATOM 687 C C . LEU A 1 86 ? 10.481 -6.910 -5.555 1.00 98.12 86 LEU A C 1
ATOM 689 O O . LEU A 1 86 ? 11.013 -6.992 -6.659 1.00 98.12 86 LEU A O 1
ATOM 693 N N . TRP A 1 87 ? 10.894 -7.603 -4.493 1.00 97.88 87 TRP A N 1
ATOM 694 C CA . TRP A 1 87 ? 12.001 -8.553 -4.540 1.00 97.88 87 TRP A CA 1
ATOM 695 C C . TRP A 1 87 ? 11.743 -9.677 -5.552 1.00 97.88 87 TRP A C 1
ATOM 697 O O . TRP A 1 87 ? 12.625 -9.998 -6.347 1.00 97.88 87 TRP A O 1
ATOM 707 N N . LEU A 1 88 ? 10.525 -10.227 -5.588 1.00 97.62 88 LEU A N 1
ATOM 708 C CA . LEU A 1 88 ? 10.129 -11.254 -6.551 1.00 97.62 88 LEU A CA 1
ATOM 709 C C . LEU A 1 88 ? 10.218 -10.719 -7.990 1.00 97.62 88 LEU A C 1
ATOM 711 O O . LEU A 1 88 ? 10.875 -11.322 -8.833 1.00 97.62 88 LEU A O 1
ATOM 715 N N . LEU A 1 89 ? 9.616 -9.558 -8.266 1.00 96.56 89 LEU A N 1
ATOM 716 C CA . LEU A 1 89 ? 9.633 -8.927 -9.592 1.00 96.56 89 LEU A CA 1
ATOM 717 C C . LEU A 1 89 ? 11.057 -8.642 -10.083 1.00 96.56 89 LEU A C 1
ATOM 719 O O . LEU A 1 89 ? 11.355 -8.838 -11.258 1.00 96.56 89 LEU A O 1
ATOM 723 N N . GLN A 1 90 ? 11.938 -8.202 -9.185 1.00 95.88 90 GLN A N 1
ATOM 724 C CA . GLN A 1 90 ? 13.348 -7.972 -9.493 1.00 95.88 90 GLN A CA 1
ATOM 725 C C . GLN A 1 90 ? 14.102 -9.284 -9.736 1.00 95.88 90 GLN A C 1
ATOM 727 O O . GLN A 1 90 ? 14.912 -9.360 -10.656 1.00 95.88 90 GLN A O 1
ATOM 732 N N . SER A 1 91 ? 13.806 -10.329 -8.960 1.00 97.25 91 SER A N 1
ATOM 733 C CA . SER A 1 91 ? 14.449 -11.642 -9.102 1.00 97.25 91 SER A CA 1
ATOM 734 C C . SER A 1 91 ? 14.118 -12.314 -10.438 1.00 97.25 91 SER A C 1
ATOM 736 O O . SER A 1 91 ? 14.975 -12.971 -11.021 1.00 97.25 91 SER A O 1
ATOM 738 N N . PHE A 1 92 ? 12.903 -12.110 -10.955 1.00 95.69 92 PHE A N 1
ATOM 739 C CA . PHE A 1 92 ? 12.462 -12.639 -12.253 1.00 95.69 92 PHE A CA 1
ATOM 740 C C . PHE A 1 92 ? 12.567 -11.624 -13.400 1.00 95.69 92 PHE A C 1
ATOM 742 O O . PHE A 1 92 ? 11.970 -11.829 -14.455 1.00 95.69 92 PHE A O 1
ATOM 749 N N . TYR A 1 93 ? 13.312 -10.528 -13.227 1.00 94.31 93 TYR A N 1
ATOM 750 C CA . TYR A 1 93 ? 13.340 -9.429 -14.196 1.00 94.31 93 TYR A CA 1
ATOM 751 C C . TYR A 1 93 ? 13.753 -9.872 -15.608 1.00 94.31 93 TYR A C 1
ATOM 753 O O . TYR A 1 93 ? 13.126 -9.471 -16.586 1.00 94.31 93 TYR A O 1
ATOM 761 N N . THR A 1 94 ? 14.772 -10.728 -15.724 1.00 93.38 94 THR A N 1
ATOM 762 C CA . THR A 1 94 ? 15.250 -11.248 -17.017 1.00 93.38 94 THR A CA 1
ATOM 763 C C . THR A 1 94 ? 14.192 -12.110 -17.701 1.00 93.38 94 THR A C 1
ATOM 765 O O . THR A 1 94 ? 13.846 -11.856 -18.850 1.00 93.38 94 THR A O 1
ATOM 768 N N . THR A 1 95 ? 13.584 -13.049 -16.974 1.00 95.25 95 THR A N 1
ATOM 769 C CA . THR A 1 95 ? 12.491 -13.886 -17.488 1.00 95.25 95 THR A CA 1
ATOM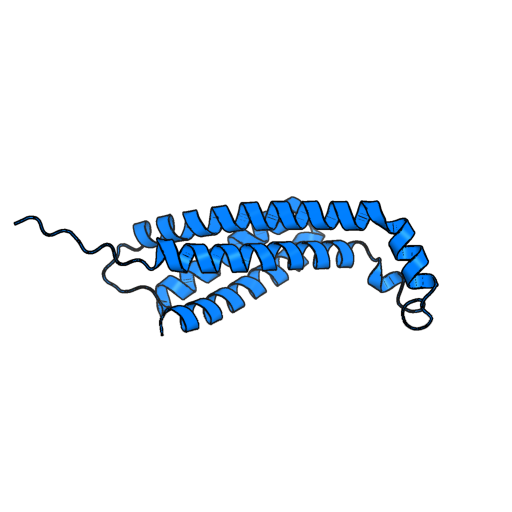 770 C C . THR A 1 95 ? 11.282 -13.053 -17.921 1.00 95.25 95 THR A C 1
ATOM 772 O O . THR A 1 95 ? 10.697 -13.309 -18.971 1.00 95.25 95 THR A O 1
ATOM 775 N N . LEU A 1 96 ? 10.912 -12.030 -17.142 1.00 93.00 96 LEU A N 1
ATOM 776 C CA . LEU A 1 96 ? 9.833 -11.103 -17.494 1.00 93.00 96 LEU A CA 1
ATOM 777 C C . LEU A 1 96 ? 10.164 -10.305 -18.756 1.00 93.00 96 LEU A C 1
ATOM 779 O O . LEU A 1 96 ? 9.295 -10.092 -19.601 1.00 93.00 96 LEU A O 1
ATOM 783 N N . GLN A 1 97 ? 11.415 -9.874 -18.892 1.00 94.50 97 GLN A N 1
ATOM 784 C CA . GLN A 1 97 ? 11.892 -9.174 -20.072 1.00 94.50 97 GLN A CA 1
ATOM 785 C C . GLN A 1 97 ? 11.789 -10.044 -21.328 1.00 94.50 97 GLN A C 1
ATOM 787 O O . GLN A 1 97 ? 11.243 -9.572 -22.328 1.00 94.50 97 GLN A O 1
ATOM 792 N N . ASP A 1 98 ? 12.252 -11.290 -21.269 1.00 95.06 98 ASP A N 1
ATOM 793 C CA . ASP A 1 98 ? 12.191 -12.219 -22.400 1.00 95.06 98 ASP A CA 1
ATOM 794 C C . ASP A 1 98 ? 10.734 -12.522 -22.780 1.00 95.06 98 ASP A C 1
ATOM 796 O O . ASP A 1 98 ? 10.363 -12.469 -23.955 1.00 95.06 98 ASP A O 1
ATOM 800 N N . PHE A 1 99 ? 9.870 -12.728 -21.780 1.00 94.50 99 PHE A N 1
ATOM 801 C CA . PHE A 1 99 ? 8.435 -12.912 -21.984 1.00 94.50 99 PHE A CA 1
ATOM 802 C C . PHE A 1 99 ? 7.792 -11.708 -22.690 1.00 94.50 99 PHE A C 1
ATOM 804 O O . PHE A 1 99 ? 7.142 -11.874 -23.722 1.00 94.50 99 PHE A O 1
ATOM 811 N N . ILE A 1 100 ? 8.016 -10.486 -22.193 1.00 94.25 100 ILE A N 1
ATOM 812 C CA . ILE A 1 100 ? 7.465 -9.260 -22.793 1.00 94.25 100 ILE A CA 1
ATOM 813 C C . ILE A 1 100 ? 7.942 -9.091 -24.239 1.00 94.25 100 ILE A C 1
ATOM 815 O O . ILE A 1 100 ? 7.154 -8.689 -25.093 1.00 94.25 100 ILE A O 1
ATOM 819 N N . GLN A 1 101 ? 9.207 -9.407 -24.530 1.00 94.69 101 GLN A N 1
ATOM 820 C CA . GLN A 1 101 ? 9.758 -9.313 -25.884 1.00 94.69 101 GLN A CA 1
ATOM 821 C C . GLN A 1 101 ? 9.194 -10.373 -26.833 1.00 94.69 101 GLN A C 1
ATOM 823 O O . GLN A 1 101 ? 9.034 -10.092 -28.018 1.00 94.69 101 GLN A O 1
ATOM 828 N N . SER A 1 102 ? 8.858 -11.560 -26.324 1.00 95.31 102 SER A N 1
ATOM 829 C CA . SER A 1 102 ? 8.245 -12.628 -27.121 1.00 95.31 102 SER A CA 1
ATOM 830 C C . SER A 1 102 ? 6.797 -12.327 -27.536 1.00 95.31 102 SER A C 1
ATOM 832 O O . SER A 1 102 ? 6.308 -12.884 -28.517 1.00 95.31 102 SER A O 1
ATOM 834 N N . CYS A 1 103 ? 6.105 -11.432 -26.821 1.00 94.94 103 CYS A N 1
ATOM 835 C CA . CYS A 1 103 ? 4.726 -11.044 -27.105 1.00 94.94 103 CYS A CA 1
ATOM 836 C C . CYS A 1 103 ? 4.665 -9.786 -27.998 1.00 94.94 103 CYS A C 1
ATOM 838 O O . CYS A 1 103 ? 4.959 -8.691 -27.510 1.00 94.94 103 CYS A O 1
ATOM 840 N N . PRO A 1 104 ? 4.171 -9.867 -29.253 1.00 93.69 104 PRO A N 1
ATOM 841 C CA . PRO A 1 104 ? 4.124 -8.723 -30.175 1.00 93.69 104 PRO A CA 1
ATOM 842 C C . PRO A 1 104 ? 3.323 -7.521 -29.653 1.00 93.69 104 PRO A C 1
ATOM 844 O O . PRO A 1 104 ? 3.640 -6.380 -29.969 1.00 93.69 104 PRO A O 1
ATOM 847 N N . PHE A 1 105 ? 2.300 -7.772 -28.831 1.00 94.69 105 PHE A N 1
ATOM 848 C CA . PHE A 1 105 ? 1.468 -6.732 -28.220 1.00 94.69 105 PHE A CA 1
ATOM 849 C C . PHE A 1 105 ? 2.163 -6.001 -27.057 1.00 94.69 105 PHE A C 1
ATOM 851 O O . PHE A 1 105 ? 1.915 -4.821 -26.832 1.00 94.69 105 PHE A O 1
ATOM 858 N N . LEU A 1 106 ? 3.037 -6.684 -26.309 1.00 93.25 106 LEU A N 1
ATOM 859 C CA . LEU A 1 106 ? 3.694 -6.119 -25.123 1.00 93.25 106 LEU A CA 1
ATOM 860 C C . LEU A 1 106 ? 5.084 -5.560 -25.431 1.00 93.25 106 LEU A C 1
ATOM 862 O O . LEU A 1 106 ? 5.523 -4.628 -24.755 1.00 93.25 106 LEU A O 1
ATOM 866 N N . ALA A 1 107 ? 5.759 -6.084 -26.456 1.00 93.00 107 ALA A N 1
ATOM 867 C CA . ALA A 1 107 ? 7.097 -5.662 -26.852 1.00 93.00 107 ALA A CA 1
ATOM 868 C C . ALA A 1 107 ? 7.237 -4.134 -27.055 1.00 93.00 107 ALA A C 1
ATOM 870 O O . ALA A 1 107 ? 8.205 -3.574 -26.528 1.00 93.00 107 ALA A O 1
ATOM 871 N N . PRO A 1 108 ? 6.281 -3.416 -27.692 1.00 95.06 108 PRO A N 1
ATOM 872 C CA . PRO A 1 108 ? 6.346 -1.956 -27.830 1.00 95.06 108 PRO A CA 1
ATOM 873 C C . PRO A 1 108 ? 6.299 -1.207 -26.492 1.00 95.06 108 PRO A C 1
ATOM 875 O O . PRO A 1 108 ? 6.769 -0.077 -26.386 1.00 95.06 108 PRO A O 1
ATOM 878 N N . HIS A 1 109 ? 5.740 -1.832 -25.455 1.00 93.19 109 HIS A N 1
ATOM 879 C CA . HIS A 1 109 ? 5.528 -1.238 -24.138 1.00 93.19 109 HIS A CA 1
ATOM 880 C C . HIS A 1 109 ? 6.560 -1.691 -23.099 1.00 93.19 109 HIS A C 1
ATOM 882 O O . HIS A 1 109 ? 6.431 -1.344 -21.926 1.00 93.19 109 HIS A O 1
ATOM 888 N N . LYS A 1 110 ? 7.610 -2.424 -23.497 1.00 92.38 110 LYS A N 1
ATOM 889 C CA . LYS A 1 110 ? 8.646 -2.953 -22.592 1.00 92.38 110 LYS A CA 1
ATOM 890 C C . LYS A 1 110 ? 9.246 -1.890 -21.671 1.00 92.38 110 LYS A C 1
ATOM 892 O O . LYS A 1 110 ? 9.341 -2.115 -20.467 1.00 92.38 110 LYS A O 1
ATOM 897 N N . SER A 1 111 ? 9.657 -0.751 -22.230 1.00 91.00 111 SER A N 1
ATOM 898 C CA . SER A 1 111 ? 10.296 0.335 -21.472 1.00 91.00 111 SER A CA 1
ATOM 899 C C . SER A 1 111 ? 9.376 0.892 -20.391 1.00 91.00 111 SER A C 1
ATOM 901 O O . SER A 1 111 ? 9.825 1.175 -19.286 1.00 91.00 111 SER A O 1
ATOM 903 N N . PHE A 1 112 ? 8.083 0.997 -20.697 1.00 92.62 112 PHE A N 1
ATOM 904 C CA . PHE A 1 112 ? 7.058 1.398 -19.751 1.00 92.62 112 PHE A CA 1
ATOM 905 C C . PHE A 1 112 ? 6.830 0.301 -18.703 1.00 92.62 112 PHE A C 1
ATOM 907 O O . PHE A 1 112 ? 6.963 0.563 -17.515 1.00 92.62 112 PHE A O 1
ATOM 914 N N . LEU A 1 113 ? 6.531 -0.937 -19.104 1.00 90.81 113 LEU A N 1
ATOM 915 C CA . LEU A 1 113 ? 6.150 -2.029 -18.194 1.00 90.81 113 LEU A CA 1
ATOM 916 C C . LEU A 1 113 ? 7.249 -2.398 -17.187 1.00 90.81 113 LEU A C 1
ATOM 918 O O . LEU A 1 113 ? 6.950 -2.671 -16.027 1.00 90.81 113 LEU A O 1
ATOM 922 N N . LEU A 1 114 ? 8.511 -2.378 -17.619 1.00 92.69 114 LEU A N 1
ATOM 923 C CA . LEU A 1 114 ? 9.665 -2.734 -16.790 1.00 92.69 114 LEU A CA 1
ATOM 924 C C . LEU A 1 114 ? 10.316 -1.534 -16.099 1.00 92.69 114 LEU A C 1
ATOM 926 O O . LEU A 1 114 ? 11.319 -1.693 -15.403 1.00 92.69 114 LEU A O 1
ATOM 930 N N . HIS A 1 115 ? 9.757 -0.332 -16.260 1.00 94.31 115 HIS A N 1
ATOM 931 C CA . HIS A 1 115 ? 10.259 0.839 -15.561 1.00 94.31 115 HIS A CA 1
ATOM 932 C C . HIS A 1 115 ? 10.204 0.604 -14.046 1.00 94.31 115 HIS A C 1
ATOM 934 O O . HIS A 1 115 ? 9.162 0.225 -13.505 1.00 94.31 115 HIS A O 1
ATOM 940 N N . GLN A 1 116 ? 11.303 0.876 -13.336 1.00 93.38 116 GLN A N 1
ATOM 941 C CA . GLN A 1 116 ? 11.432 0.579 -11.903 1.00 93.38 116 GLN A CA 1
ATOM 942 C C . GLN A 1 116 ? 10.252 1.120 -11.080 1.00 93.38 116 GLN A C 1
ATOM 944 O O . GLN A 1 116 ? 9.731 0.435 -10.202 1.00 93.38 116 GLN A O 1
ATOM 949 N N . LYS A 1 117 ? 9.775 2.332 -11.393 1.00 93.62 117 LYS A N 1
ATOM 950 C CA . LYS A 1 117 ? 8.636 2.940 -10.689 1.00 93.62 117 LYS A CA 1
ATOM 951 C C . LYS A 1 117 ? 7.326 2.171 -10.875 1.00 93.62 117 LYS A C 1
ATOM 953 O O . LYS A 1 117 ? 6.506 2.179 -9.961 1.00 93.62 117 LYS A O 1
ATOM 958 N N . HIS A 1 118 ? 7.129 1.495 -12.005 1.00 93.75 118 HIS A N 1
ATOM 959 C CA . HIS A 1 118 ? 5.945 0.664 -12.227 1.00 93.75 118 HIS A CA 1
ATOM 960 C C . HIS A 1 118 ? 6.047 -0.660 -11.485 1.00 93.75 118 HIS A C 1
ATOM 962 O O . HIS A 1 118 ? 5.067 -1.063 -10.868 1.00 93.75 118 HIS A O 1
ATOM 968 N N . LEU A 1 119 ? 7.231 -1.275 -11.436 1.00 96.19 119 LEU A N 1
ATOM 969 C CA . LEU A 1 119 ? 7.457 -2.458 -10.599 1.00 96.19 119 LEU A CA 1
ATOM 970 C C . LEU A 1 119 ? 7.196 -2.144 -9.121 1.00 96.19 119 LEU A C 1
ATOM 972 O O . LEU A 1 119 ? 6.456 -2.859 -8.450 1.00 96.19 119 LEU A O 1
ATOM 976 N N . GLU A 1 120 ? 7.721 -1.019 -8.629 1.00 97.31 120 GLU A N 1
ATOM 977 C CA . GLU A 1 120 ? 7.431 -0.528 -7.280 1.00 97.31 120 GLU A CA 1
ATOM 978 C C . GLU A 1 120 ? 5.931 -0.254 -7.076 1.00 97.31 120 GLU A C 1
ATOM 980 O O . GLU A 1 120 ? 5.378 -0.551 -6.019 1.00 97.31 120 GLU A O 1
ATOM 985 N N . PHE A 1 121 ? 5.247 0.321 -8.065 1.00 96.62 121 PHE A N 1
ATOM 986 C CA . PHE A 1 121 ? 3.813 0.592 -7.974 1.00 96.62 121 PHE A CA 1
ATOM 987 C C . PHE A 1 121 ? 2.978 -0.694 -7.912 1.00 96.62 121 PHE A C 1
ATOM 989 O O . PHE A 1 121 ? 2.119 -0.808 -7.040 1.00 96.62 121 PHE A O 1
ATOM 996 N N . VAL A 1 122 ? 3.275 -1.686 -8.756 1.00 96.94 122 VAL A N 1
ATOM 997 C CA . VAL A 1 122 ? 2.638 -3.015 -8.737 1.00 96.94 122 VAL A CA 1
ATOM 998 C C . VAL A 1 122 ? 2.880 -3.713 -7.400 1.00 96.94 122 VAL A C 1
ATOM 1000 O O . VAL A 1 122 ? 1.945 -4.241 -6.792 1.00 96.94 122 VAL A O 1
ATOM 1003 N N . ALA A 1 123 ? 4.116 -3.668 -6.902 1.00 98.19 123 ALA A N 1
ATOM 1004 C CA . ALA A 1 123 ? 4.470 -4.227 -5.607 1.00 98.19 123 ALA A CA 1
ATOM 1005 C C . ALA A 1 123 ? 3.685 -3.564 -4.465 1.00 98.19 123 ALA A C 1
ATOM 1007 O O . ALA A 1 123 ? 3.101 -4.246 -3.623 1.00 98.19 123 ALA A O 1
ATOM 1008 N N . HIS A 1 124 ? 3.597 -2.233 -4.475 1.00 98.19 124 HIS A N 1
ATOM 1009 C CA . HIS A 1 124 ? 2.838 -1.482 -3.483 1.00 98.19 124 HIS A CA 1
ATOM 1010 C C . HIS A 1 124 ? 1.331 -1.764 -3.545 1.00 98.19 124 HIS A C 1
ATOM 1012 O O . HIS A 1 124 ? 0.723 -1.992 -2.501 1.00 98.19 124 HIS A O 1
ATOM 1018 N N . ILE A 1 125 ? 0.726 -1.799 -4.741 1.00 97.81 125 ILE A N 1
ATOM 1019 C CA . ILE A 1 125 ? -0.691 -2.161 -4.913 1.00 97.81 125 ILE A CA 1
ATOM 1020 C C . ILE A 1 125 ? -0.956 -3.550 -4.340 1.00 97.81 125 ILE A C 1
ATOM 1022 O O . ILE A 1 125 ? -1.930 -3.731 -3.613 1.00 97.81 125 ILE A O 1
ATOM 1026 N N . SER A 1 126 ? -0.082 -4.514 -4.633 1.00 98.00 126 SER A N 1
ATOM 1027 C CA . SER A 1 126 ? -0.213 -5.885 -4.134 1.00 98.00 126 SER A CA 1
ATOM 1028 C C . SER A 1 126 ? -0.205 -5.907 -2.605 1.00 98.00 126 SER A C 1
ATOM 1030 O O . SER A 1 126 ? -1.102 -6.478 -1.983 1.00 98.00 126 SER A O 1
ATOM 10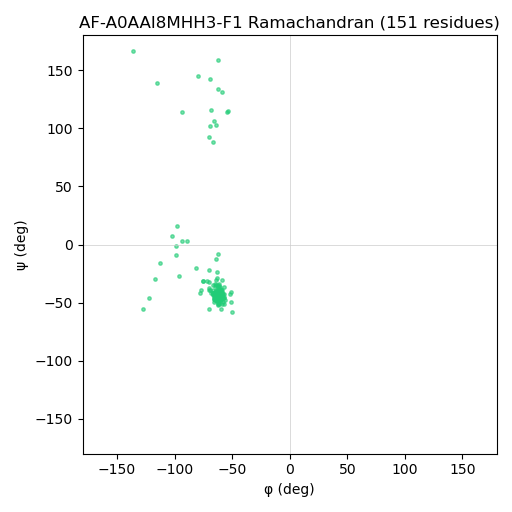32 N N . GLY A 1 127 ? 0.746 -5.206 -1.981 1.00 98.00 127 GLY A N 1
ATOM 1033 C CA . GLY A 1 127 ? 0.819 -5.121 -0.526 1.00 98.00 127 GLY A CA 1
ATOM 1034 C C . GLY A 1 127 ? -0.358 -4.392 0.113 1.00 98.00 127 GLY A C 1
ATOM 1035 O O . GLY A 1 127 ? -0.954 -4.909 1.058 1.00 98.00 127 GLY A O 1
ATOM 1036 N N . VAL A 1 128 ? -0.748 -3.226 -0.406 1.00 96.81 128 VAL A N 1
ATOM 1037 C CA . VAL A 1 128 ? -1.902 -2.474 0.113 1.00 96.81 128 VAL A CA 1
ATOM 1038 C C . VAL A 1 128 ? -3.204 -3.244 -0.097 1.00 96.81 128 VAL A C 1
ATOM 1040 O O . VAL A 1 128 ? -4.053 -3.215 0.787 1.00 96.81 128 VAL A O 1
ATOM 1043 N N . GLY A 1 129 ? -3.356 -3.978 -1.201 1.00 96.69 129 GLY A N 1
ATOM 1044 C CA . GLY A 1 129 ? -4.516 -4.830 -1.459 1.00 96.69 129 GLY A CA 1
ATOM 1045 C C . GLY A 1 129 ? -4.662 -5.946 -0.424 1.00 96.69 129 GLY A C 1
ATOM 1046 O O . GLY A 1 129 ? -5.716 -6.076 0.200 1.00 96.69 129 GLY A O 1
ATOM 1047 N N . VAL A 1 130 ? -3.589 -6.704 -0.169 1.00 97.44 130 VAL A N 1
ATOM 1048 C CA . VAL A 1 130 ? -3.598 -7.755 0.864 1.00 97.44 130 VAL A CA 1
ATOM 1049 C C . VAL A 1 130 ? -3.802 -7.146 2.256 1.00 97.44 130 VAL A C 1
ATOM 1051 O O . VAL A 1 130 ? -4.668 -7.594 3.008 1.00 97.44 130 VAL A O 1
ATOM 1054 N N . GLY A 1 131 ? -3.079 -6.071 2.585 1.00 96.12 131 GLY A N 1
ATOM 1055 C CA . GLY A 1 131 ? -3.224 -5.362 3.858 1.00 96.12 131 GLY A CA 1
ATOM 1056 C C . GLY A 1 131 ? -4.631 -4.797 4.078 1.00 96.12 131 GLY A C 1
ATOM 1057 O O . GLY A 1 131 ? -5.151 -4.855 5.190 1.00 96.12 131 GLY A O 1
ATOM 1058 N N . PHE A 1 132 ? -5.291 -4.310 3.025 1.00 94.44 132 PHE A N 1
ATOM 1059 C CA . PHE A 1 132 ? -6.673 -3.833 3.066 1.00 94.44 132 PHE A CA 1
ATOM 1060 C C . PHE A 1 132 ? -7.651 -4.957 3.413 1.00 94.44 132 PHE A C 1
ATOM 1062 O O . PHE A 1 132 ? -8.501 -4.773 4.285 1.00 94.44 132 PHE A O 1
ATOM 1069 N N . ILE A 1 133 ? -7.506 -6.133 2.791 1.00 93.81 133 ILE A N 1
ATOM 1070 C CA . ILE A 1 133 ? -8.323 -7.313 3.111 1.00 93.81 133 ILE A CA 1
ATOM 1071 C C . ILE A 1 133 ? -8.116 -7.710 4.578 1.00 93.81 133 ILE A C 1
ATOM 1073 O O . ILE A 1 133 ? -9.088 -7.899 5.312 1.00 93.81 133 ILE A O 1
ATOM 1077 N N . CYS A 1 134 ? -6.864 -7.771 5.039 1.00 93.69 134 CYS A N 1
ATOM 1078 C CA . CYS A 1 134 ? -6.544 -8.104 6.427 1.00 93.69 134 CYS A CA 1
ATOM 1079 C C . CYS A 1 134 ? -7.107 -7.079 7.421 1.00 93.69 134 CYS A C 1
ATOM 1081 O O . CYS A 1 134 ? -7.708 -7.471 8.420 1.00 93.69 134 CYS A O 1
ATOM 1083 N N . ASN A 1 135 ? -6.999 -5.780 7.131 1.00 92.00 135 ASN A N 1
ATOM 1084 C CA . ASN A 1 135 ? -7.609 -4.724 7.941 1.00 92.00 135 ASN A CA 1
ATOM 1085 C C . ASN A 1 135 ? -9.123 -4.849 7.995 1.00 92.00 135 ASN A C 1
ATOM 1087 O O . ASN A 1 135 ? -9.712 -4.751 9.068 1.00 92.00 135 ASN A O 1
ATOM 1091 N N . TYR A 1 136 ? -9.763 -5.068 6.848 1.00 89.56 136 TYR A N 1
ATOM 1092 C CA . TYR A 1 136 ? -11.206 -5.238 6.777 1.00 89.56 136 TYR A CA 1
ATOM 1093 C C . TYR A 1 136 ? -11.671 -6.384 7.684 1.00 89.56 136 TYR A C 1
ATOM 1095 O O . TYR A 1 136 ? -12.589 -6.199 8.487 1.00 89.56 136 TYR A O 1
ATOM 1103 N N . LEU A 1 137 ? -11.001 -7.539 7.617 1.00 90.62 137 LEU A N 1
ATOM 1104 C CA . LEU A 1 137 ? -11.287 -8.672 8.497 1.00 90.62 137 LEU A CA 1
ATOM 1105 C C . LEU A 1 137 ? -11.004 -8.325 9.965 1.00 90.62 137 LEU A C 1
ATOM 1107 O O . LEU A 1 137 ? -11.846 -8.580 10.825 1.00 90.62 137 LEU A O 1
ATOM 1111 N N . GLY A 1 138 ? -9.875 -7.680 10.259 1.00 89.94 138 GLY A N 1
ATOM 1112 C CA . GLY A 1 138 ? -9.516 -7.268 11.614 1.00 89.94 138 GLY A CA 1
ATOM 1113 C C . GLY A 1 138 ? -10.534 -6.308 12.232 1.00 89.94 138 GLY A C 1
ATOM 1114 O O . GLY A 1 138 ? -10.982 -6.511 13.357 1.00 89.94 138 GLY A O 1
ATOM 1115 N N . HIS A 1 139 ? -10.999 -5.302 11.497 1.00 87.50 139 HIS A N 1
ATOM 1116 C CA . HIS A 1 139 ? -12.012 -4.380 12.005 1.00 87.50 139 HIS A CA 1
ATOM 1117 C C . HIS A 1 139 ? -13.379 -5.050 12.143 1.00 87.50 139 HIS A C 1
ATOM 1119 O O . HIS A 1 139 ? -14.073 -4.797 13.131 1.00 87.50 139 HIS A O 1
ATOM 1125 N N . LYS A 1 140 ? -13.739 -5.946 11.212 1.00 85.25 140 LYS A N 1
ATOM 1126 C CA . LYS A 1 140 ? -14.964 -6.753 11.290 1.00 85.25 140 LYS A CA 1
ATOM 1127 C C . LYS A 1 140 ? -15.003 -7.607 12.563 1.00 85.25 140 LYS A C 1
ATOM 1129 O O . LYS A 1 140 ? -16.047 -7.647 13.207 1.00 85.25 140 LYS A O 1
ATOM 1134 N N . TYR A 1 141 ? -13.893 -8.251 12.932 1.00 82.06 141 TYR A N 1
ATOM 1135 C CA . TYR A 1 141 ? -13.836 -9.188 14.063 1.00 82.06 141 TYR A CA 1
ATOM 1136 C C . TYR A 1 141 ? -13.275 -8.608 15.367 1.00 82.06 141 TYR A C 1
ATOM 1138 O O . TYR A 1 141 ? -13.351 -9.274 16.389 1.00 82.06 141 TYR A O 1
ATOM 1146 N N . PHE A 1 142 ? -12.721 -7.394 15.383 1.00 79.75 142 PHE A N 1
ATOM 1147 C CA . PHE A 1 142 ? -12.129 -6.820 16.599 1.00 79.75 142 PHE A CA 1
ATOM 1148 C C . PHE A 1 142 ? -12.682 -5.435 16.926 1.00 79.75 142 PHE A C 1
ATOM 1150 O O . PHE A 1 142 ? -13.201 -5.206 18.017 1.00 79.75 142 PHE A O 1
ATOM 1157 N N . SER A 1 143 ? -12.606 -4.491 15.984 1.00 68.31 143 SER A N 1
ATOM 1158 C CA . SER A 1 143 ? -12.977 -3.095 16.260 1.00 68.31 143 SER A CA 1
ATOM 1159 C C . SER A 1 143 ? -14.484 -2.864 16.344 1.00 68.31 143 SER A C 1
ATOM 1161 O O . SER A 1 143 ? -14.917 -1.984 17.086 1.00 68.31 143 SER A O 1
ATOM 1163 N N . PHE A 1 144 ? -15.280 -3.634 15.599 1.00 67.31 144 PHE A N 1
ATOM 1164 C CA . PHE A 1 144 ? -16.736 -3.474 15.549 1.00 67.31 144 PHE A CA 1
ATOM 1165 C C . PHE A 1 144 ? -17.510 -4.443 16.443 1.00 67.31 144 PHE A C 1
ATOM 1167 O O . PHE A 1 144 ? -18.735 -4.332 16.533 1.00 67.31 144 PHE A O 1
ATOM 1174 N N . ILE A 1 145 ? -16.830 -5.352 17.150 1.00 68.44 145 ILE A N 1
ATOM 1175 C CA . ILE A 1 145 ? -17.496 -6.173 18.159 1.00 68.44 145 ILE A CA 1
ATOM 1176 C C . ILE A 1 145 ? -17.911 -5.268 19.323 1.00 68.44 145 ILE A C 1
ATOM 1178 O O . ILE A 1 145 ? -17.083 -4.689 20.031 1.00 68.44 145 ILE A O 1
ATOM 1182 N N . LYS A 1 146 ? -19.226 -5.152 19.536 1.00 57.56 146 LYS A N 1
ATOM 1183 C CA . LYS A 1 146 ? -19.775 -4.626 20.786 1.00 57.56 146 LYS A CA 1
ATOM 1184 C C . LYS A 1 146 ? -19.409 -5.613 21.888 1.00 57.56 146 LYS A C 1
ATOM 1186 O O . LYS A 1 146 ? -20.019 -6.672 21.984 1.00 57.56 146 LYS A O 1
ATOM 1191 N N . PHE A 1 147 ? -18.449 -5.262 22.738 1.00 48.94 147 PHE A N 1
ATOM 1192 C CA . PHE A 1 147 ? -18.368 -5.903 24.044 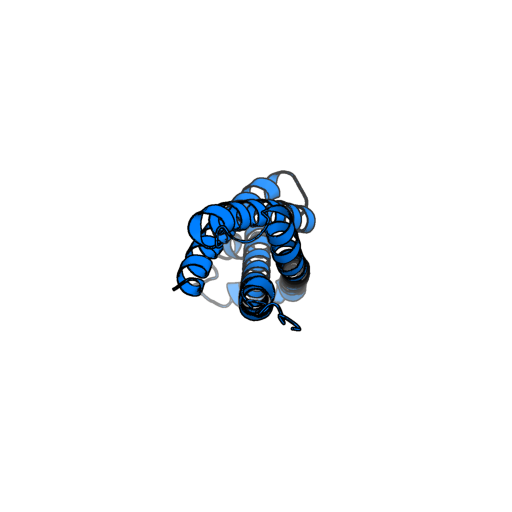1.00 48.94 147 PHE A CA 1
ATOM 1193 C C . PHE A 1 147 ? -19.637 -5.514 24.799 1.00 48.94 147 PHE A C 1
ATOM 1195 O O . PHE A 1 147 ? -19.778 -4.375 25.246 1.00 48.94 147 PHE A O 1
ATOM 1202 N N . THR A 1 148 ? -20.594 -6.435 24.882 1.00 40.97 148 THR A N 1
ATOM 1203 C CA . THR A 1 148 ? -21.656 -6.359 25.879 1.00 40.97 148 THR A CA 1
ATOM 1204 C C . THR A 1 148 ? -20.967 -6.253 27.229 1.00 40.97 148 THR A C 1
ATOM 1206 O O . THR A 1 148 ? -20.245 -7.169 27.629 1.00 40.97 148 THR A O 1
ATOM 1209 N N . ARG A 1 149 ? -21.130 -5.111 27.904 1.00 41.53 149 ARG A N 1
ATOM 1210 C CA . ARG A 1 149 ? -20.782 -4.987 29.316 1.00 41.53 149 ARG A CA 1
ATOM 1211 C C . ARG A 1 149 ? -21.532 -6.121 30.010 1.00 41.53 149 ARG A C 1
ATOM 1213 O O . ARG A 1 149 ? -22.756 -6.177 29.933 1.00 41.53 149 ARG A O 1
ATOM 1220 N N . LYS A 1 150 ? -20.805 -7.084 30.575 1.00 44.28 150 LYS A N 1
ATOM 1221 C CA . LYS A 1 150 ? -21.413 -8.047 31.484 1.00 44.28 150 LYS A CA 1
ATOM 1222 C C . LYS A 1 150 ? -21.744 -7.233 32.727 1.00 44.28 150 LYS A C 1
ATOM 1224 O O . LYS A 1 150 ? -20.866 -6.977 33.548 1.00 44.28 150 LYS A O 1
ATOM 1229 N N . ASP A 1 151 ? -22.963 -6.713 32.780 1.00 45.50 151 ASP A N 1
ATOM 1230 C CA . ASP A 1 151 ? -23.522 -6.150 33.998 1.00 45.50 151 ASP A CA 1
ATOM 1231 C C . ASP A 1 151 ? -23.700 -7.330 34.958 1.00 45.50 151 ASP A C 1
ATOM 1233 O O . ASP A 1 151 ? -24.712 -8.029 34.941 1.00 45.50 151 ASP A O 1
ATOM 1237 N N . ASN A 1 152 ? -22.650 -7.624 35.726 1.00 43.69 152 ASN A N 1
ATOM 1238 C CA . ASN A 1 152 ? -22.781 -8.461 36.905 1.00 43.69 152 ASN A CA 1
ATOM 1239 C C . ASN A 1 152 ? -23.574 -7.632 37.922 1.00 43.69 152 ASN A C 1
ATOM 1241 O O . ASN A 1 152 ? -23.046 -6.677 38.496 1.00 43.69 152 ASN A O 1
ATOM 1245 N N . LYS A 1 153 ? -24.862 -7.968 38.032 1.00 40.56 153 LYS A N 1
ATOM 1246 C CA . LYS A 1 153 ? -25.647 -7.773 39.250 1.00 40.56 153 LYS A CA 1
ATOM 1247 C C . LYS A 1 153 ? -25.014 -8.539 40.405 1.00 40.56 153 LYS A C 1
ATOM 1249 O O . LYS A 1 153 ? -24.422 -9.608 40.126 1.00 40.56 153 LYS A O 1
#

Mean predicted aligned error: 5.12 Å

Organism: NCBI:txid537971

Sequence (153 aa):
MQLIKYVCVAFLALFVNLISRHFLSFYISFSSSVIIAYILGHFVNFALSARYIFSRNISLRLAFIRFSIVALFGLLIALFVSVGTLWLLQSFYTTLQDFIQSCPFLAPHKSFLLHQKHLEFVAHISGVGVGFICNYLGHKYFSFIKFTRKDNK

Nearest PDB structures (foldseek):
  7aky-assembly1_A  TM=3.678E-01  e=7.802E+00  Organic Lake phycodnavirus
  6xbm-assembly1_R  TM=3.138E-01  e=4.857E+00  Homo sapiens

Radius of gyration: 19.17 Å; Cα contacts (8 Å, |Δi|>4): 128; chains: 1; bounding box: 41×26×69 Å

Solvent-accessible surface area (backbone atoms only — not comparable to full-atom values): 8126 Å² total; per-residue (Å²): 113,62,64,63,56,45,52,57,44,45,51,54,15,48,50,49,15,56,53,43,25,59,63,35,55,80,80,44,55,70,71,61,16,52,54,54,15,44,53,55,13,47,52,48,28,48,56,49,38,60,72,76,59,54,65,91,89,56,60,66,68,59,53,48,52,52,50,46,57,37,46,49,55,17,46,53,47,15,49,52,41,15,54,50,41,36,52,51,55,62,75,42,40,68,62,52,48,54,52,35,59,72,34,83,86,42,37,86,43,41,73,63,66,68,30,66,70,46,45,50,46,53,12,42,50,54,4,49,52,54,15,48,55,51,27,52,51,38,39,64,72,55,62,65,55,78,76,74,77,80,78,78,124

Secondary structure (DSSP, 8-state):
-HHHHHHHHHHHHHHHHHHHHHHHTTTS-HHHHHHHHHHHHHHHHHHHHHHHTS-TTS-HHHHHHHHHHHHHHHHHHHHHHHHHHHHHHHHTHHHHHHHHHHSTTTGGGHHHHT-HHHHHHHHHHHHHHHHHHHHHHHIIIIIS---------

pLDDT: mean 90.68, std 12.5, range [40.56, 98.62]

InterPro domains:
  IPR007267 GtrA/DPMS, transmembrane domain [PF04138] (5-144)

Foldseek 3Di:
DLLVQLVVQLVVLLVQLLVQLLVCVVPDDLLVSNLVSLVSSLVSSLVSCVVPRDDPPDDSVVLSVQLVVQSVVLSVQLSVQLVVQLVVCVVCVVVVLVVLCVDPVRNVCSCVCSPSVNSSSVSNCRSNVVSSVSSSVSCVPGSPDPPPPPPDD